Protein AF-E0VTX9-F1 (afdb_monomer_lite)

Organism: Pediculus humanus subsp. corporis (NCBI:txid121224)

Secondary structure (DSSP, 8-state):
---HHHHHHHHHHHHHHHHHHHHHHHHHHHHHHHT-SSHHHHHHHHHGGGPPPPPTT-----TTS-SS---S-TTHHHHHHHH-HHHHHHHHHHTTS--

pLDDT: mean 80.43, std 16.65, range [54.38, 97.94]

InterPro domains:
  IPR031733 Dynein attachment factor, N-terminal [PF15867] (2-73)
  IPR042422 Coiled-coil domain-containing protein 103 [PTHR28572] (1-91)

Foldseek 3Di:
DDDVVVVVVVVVVVVVVVVLVVLLVVQLVVCVVVVDPDPVVSVVSSVCSPDDPADPPDDPPDVVVPVPDPPVDPPVVVPCVPDPVVVVVVVVVVVVPPD

Sequence (99 aa):
MINFDILEEELEKAIVADEKYQRENDAKFRAVEQKVATYDEFRDIVKASHLKPLEKTEKIVDPNLSQKNVIWNSVAKKNYEKSSPYNEWKKNKKHFTET

Structure (mmCIF, N/CA/C/O backbone):
data_AF-E0VTX9-F1
#
_entry.id   AF-E0VTX9-F1
#
loop_
_atom_site.group_PDB
_atom_site.id
_atom_site.type_symbol
_atom_site.label_atom_id
_atom_site.label_alt_id
_atom_site.label_comp_id
_atom_site.label_asym_id
_atom_site.label_entity_id
_atom_site.label_seq_id
_atom_site.pdbx_PDB_ins_code
_atom_site.Cartn_x
_atom_site.Cartn_y
_atom_site.Cartn_z
_atom_site.occupancy
_atom_site.B_iso_or_equiv
_atom_site.auth_seq_id
_atom_site.auth_comp_id
_atom_site.auth_asym_id
_atom_site.auth_atom_id
_atom_site.pdbx_PDB_model_num
ATOM 1 N N . MET A 1 1 ? 30.073 -6.794 -27.957 1.00 71.69 1 MET A N 1
ATOM 2 C CA . MET A 1 1 ? 29.218 -5.604 -28.142 1.00 71.69 1 MET A CA 1
ATOM 3 C C . MET A 1 1 ? 28.180 -5.657 -27.038 1.00 71.69 1 MET A C 1
ATOM 5 O O . MET A 1 1 ? 27.562 -6.702 -26.892 1.00 71.69 1 MET A O 1
ATOM 9 N N . ILE A 1 2 ? 28.101 -4.634 -26.188 1.00 83.06 2 ILE A N 1
ATOM 10 C CA . ILE A 1 2 ? 27.095 -4.575 -25.116 1.00 83.06 2 ILE A CA 1
ATOM 11 C C . ILE A 1 2 ? 25.730 -4.369 -25.775 1.00 83.06 2 ILE A C 1
ATOM 13 O O . ILE A 1 2 ? 25.625 -3.564 -26.700 1.00 83.06 2 ILE A O 1
ATOM 17 N N . ASN A 1 3 ? 24.725 -5.130 -25.343 1.00 89.56 3 ASN A N 1
ATOM 18 C CA . ASN A 1 3 ? 23.357 -4.970 -25.815 1.00 89.56 3 ASN A CA 1
ATOM 19 C C . ASN A 1 3 ? 22.654 -3.934 -24.928 1.00 89.56 3 ASN A C 1
ATOM 21 O O . ASN A 1 3 ? 22.396 -4.206 -23.757 1.00 89.56 3 ASN A O 1
ATOM 25 N N . PHE A 1 4 ? 22.417 -2.742 -25.472 1.00 92.88 4 PHE A N 1
ATOM 26 C CA . PHE A 1 4 ? 21.826 -1.628 -24.732 1.00 92.88 4 PHE A CA 1
ATOM 27 C C . PHE A 1 4 ? 20.347 -1.855 -24.408 1.00 92.88 4 PHE A C 1
ATOM 29 O O . PHE A 1 4 ? 19.919 -1.457 -23.332 1.00 92.88 4 PHE A O 1
ATOM 36 N N . ASP A 1 5 ? 19.618 -2.573 -25.263 1.00 93.50 5 ASP A N 1
ATOM 37 C CA . ASP A 1 5 ? 18.186 -2.833 -25.076 1.00 93.50 5 ASP A CA 1
ATOM 38 C C . ASP A 1 5 ? 17.932 -3.685 -23.820 1.00 93.50 5 ASP A C 1
ATOM 40 O O . ASP A 1 5 ? 17.038 -3.407 -23.027 1.00 93.50 5 ASP A O 1
ATOM 44 N N . ILE A 1 6 ? 18.775 -4.703 -23.596 1.00 94.19 6 ILE A N 1
ATOM 45 C CA . ILE A 1 6 ? 18.699 -5.560 -22.399 1.00 94.19 6 ILE A CA 1
ATOM 46 C C . ILE A 1 6 ? 19.029 -4.751 -21.141 1.00 94.19 6 ILE A C 1
ATOM 48 O O . ILE A 1 6 ? 18.384 -4.911 -20.108 1.00 94.19 6 ILE A O 1
ATOM 52 N N . LEU A 1 7 ? 20.031 -3.874 -21.230 1.00 94.12 7 LEU A N 1
ATOM 53 C CA . LEU A 1 7 ? 20.467 -3.063 -20.099 1.00 94.12 7 LEU A CA 1
ATOM 54 C C . LEU A 1 7 ? 19.408 -2.026 -19.696 1.00 94.12 7 LEU A C 1
ATOM 56 O O . LEU A 1 7 ? 19.231 -1.761 -18.509 1.00 94.12 7 LEU A O 1
ATOM 60 N N . GLU A 1 8 ? 18.700 -1.453 -20.669 1.00 95.94 8 GLU A N 1
ATOM 61 C CA . GLU A 1 8 ? 17.588 -0.533 -20.427 1.00 95.94 8 GLU A CA 1
ATOM 62 C C . GLU A 1 8 ? 16.410 -1.251 -19.755 1.00 95.94 8 GLU A C 1
ATOM 64 O O . GLU A 1 8 ? 15.909 -0.784 -18.734 1.00 95.94 8 GLU A O 1
ATOM 69 N N . GLU A 1 9 ? 16.043 -2.444 -20.232 1.00 96.56 9 GLU A N 1
ATOM 70 C CA . GLU A 1 9 ? 14.991 -3.254 -19.607 1.00 96.56 9 GLU A CA 1
ATOM 71 C C . GLU A 1 9 ? 15.347 -3.657 -18.161 1.00 96.56 9 GLU A C 1
ATOM 73 O O . GLU A 1 9 ? 14.500 -3.637 -17.262 1.00 96.56 9 GLU A O 1
ATOM 78 N N . GLU A 1 10 ? 16.604 -4.029 -17.908 1.00 95.62 10 GLU A N 1
ATOM 79 C CA . GLU A 1 10 ? 17.096 -4.327 -16.559 1.00 95.62 10 GLU A CA 1
ATOM 80 C C . GLU A 1 10 ? 17.022 -3.103 -15.639 1.00 95.62 10 GLU A C 1
ATOM 82 O O . GLU A 1 10 ? 16.607 -3.226 -14.482 1.00 95.62 10 GLU A O 1
ATOM 87 N N . LEU A 1 11 ? 17.374 -1.923 -16.155 1.00 96.44 11 LEU A N 1
ATOM 88 C CA . LEU A 1 11 ? 17.299 -0.669 -15.416 1.00 96.44 11 LEU A CA 1
ATOM 89 C C . LEU A 1 11 ? 15.855 -0.325 -15.039 1.00 96.44 11 LEU A C 1
ATOM 91 O O . LEU A 1 11 ? 15.582 -0.024 -13.877 1.00 96.44 11 LEU A O 1
ATOM 95 N N . GLU A 1 12 ? 14.920 -0.407 -15.984 1.00 97.50 12 GLU A N 1
ATOM 96 C CA . GLU A 1 12 ? 13.505 -0.133 -15.719 1.00 97.50 12 GLU A CA 1
ATOM 97 C C . GLU A 1 12 ? 12.937 -1.073 -14.650 1.00 97.50 12 GLU A C 1
ATOM 99 O O . GLU A 1 12 ? 12.258 -0.635 -13.715 1.00 97.50 12 GLU A O 1
ATOM 104 N N . LYS A 1 13 ? 13.266 -2.368 -14.727 1.00 97.56 13 LYS A N 1
ATOM 105 C CA . LYS A 1 13 ? 12.860 -3.352 -13.713 1.00 97.56 13 LYS A CA 1
ATOM 106 C C . LYS A 1 13 ? 13.421 -3.020 -12.336 1.00 97.56 13 LYS A C 1
ATOM 108 O O . LYS A 1 13 ? 12.696 -3.153 -11.347 1.00 97.56 13 LYS A O 1
ATOM 113 N N . ALA A 1 14 ? 14.683 -2.601 -12.265 1.00 97.25 14 ALA A N 1
ATOM 114 C CA . ALA A 1 14 ? 15.320 -2.218 -11.011 1.00 97.25 14 ALA A CA 1
ATOM 115 C C . ALA A 1 14 ? 14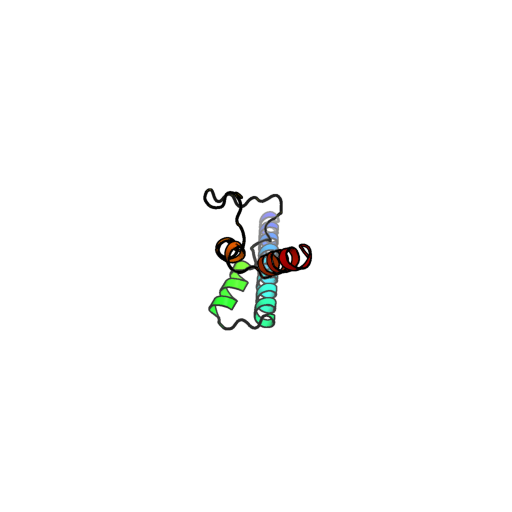.633 -0.994 -10.385 1.00 97.25 14 ALA A C 1
ATOM 117 O O . ALA A 1 14 ? 14.287 -1.027 -9.206 1.00 97.25 14 ALA A O 1
ATOM 118 N N . ILE A 1 15 ? 14.334 0.032 -11.187 1.00 97.94 15 ILE A N 1
ATOM 119 C CA . ILE A 1 15 ? 13.631 1.239 -10.729 1.00 97.94 15 ILE A CA 1
ATOM 120 C C . ILE A 1 15 ? 12.254 0.882 -10.159 1.00 97.94 15 ILE A C 1
ATOM 122 O O . ILE A 1 15 ? 11.924 1.264 -9.037 1.00 97.94 15 ILE A O 1
ATOM 126 N N . VAL A 1 16 ? 11.457 0.096 -10.888 1.00 96.75 16 VAL A N 1
ATOM 127 C CA . VAL A 1 16 ? 10.112 -0.300 -10.436 1.00 96.75 16 VAL A CA 1
ATOM 128 C C . VAL A 1 16 ? 10.169 -1.134 -9.150 1.00 96.75 16 VAL A C 1
ATOM 130 O O . VAL A 1 16 ? 9.306 -0.996 -8.273 1.00 96.75 16 VAL A O 1
ATOM 133 N N . ALA A 1 17 ? 11.172 -2.006 -9.014 1.00 96.94 17 ALA A N 1
ATOM 134 C CA . ALA A 1 17 ? 11.379 -2.795 -7.804 1.00 96.94 17 ALA A CA 1
ATOM 135 C C . ALA A 1 17 ? 11.722 -1.908 -6.597 1.00 96.94 17 ALA A C 1
ATOM 137 O O . ALA A 1 17 ? 11.135 -2.089 -5.525 1.00 96.94 17 ALA A O 1
ATOM 138 N N . ASP A 1 18 ? 12.596 -0.921 -6.787 1.00 97.62 18 ASP A N 1
ATOM 139 C CA . ASP A 1 18 ? 12.971 0.037 -5.749 1.00 97.62 18 ASP A CA 1
ATOM 140 C C . ASP A 1 18 ? 11.778 0.901 -5.329 1.00 97.62 18 ASP A C 1
ATOM 142 O O . ASP A 1 18 ? 11.489 1.029 -4.138 1.00 97.62 18 ASP A O 1
ATOM 146 N N . GLU A 1 19 ? 11.007 1.428 -6.281 1.00 96.62 19 GLU A N 1
ATOM 147 C CA . GLU A 1 19 ? 9.798 2.203 -5.986 1.00 96.62 19 GLU A CA 1
ATOM 148 C C . GLU A 1 19 ? 8.771 1.394 -5.188 1.00 96.62 19 GLU A C 1
ATOM 150 O O . GLU A 1 19 ? 8.142 1.898 -4.251 1.00 96.62 19 GLU A O 1
ATOM 155 N N . LYS A 1 20 ? 8.586 0.119 -5.545 1.00 96.25 20 LYS A N 1
ATOM 156 C CA . LYS A 1 20 ? 7.720 -0.793 -4.796 1.00 96.25 20 LYS A CA 1
ATOM 157 C C . LYS A 1 20 ? 8.238 -0.992 -3.372 1.00 96.25 20 LYS A C 1
ATOM 159 O O . LYS A 1 20 ? 7.453 -0.884 -2.430 1.00 96.25 20 LYS A O 1
ATOM 164 N N . TYR A 1 21 ? 9.533 -1.252 -3.214 1.00 97.12 21 TYR A N 1
ATOM 165 C CA . TYR A 1 21 ? 10.160 -1.452 -1.911 1.00 97.12 21 TYR A CA 1
ATOM 166 C C . TYR A 1 21 ? 9.995 -0.228 -1.003 1.00 97.12 21 TYR A C 1
ATOM 168 O O . TYR A 1 21 ? 9.6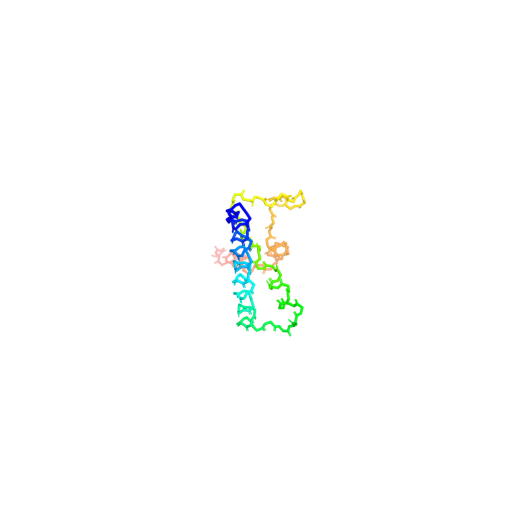19 -0.371 0.163 1.00 97.12 21 TYR A O 1
ATOM 176 N N . GLN A 1 22 ? 10.201 0.977 -1.541 1.00 97.25 22 GLN A N 1
ATOM 177 C CA . GLN A 1 22 ? 10.018 2.221 -0.793 1.00 97.25 22 GLN A CA 1
ATOM 178 C C . GLN A 1 22 ? 8.571 2.390 -0.316 1.00 97.25 22 GLN A C 1
ATOM 180 O O . GLN A 1 22 ? 8.344 2.664 0.862 1.00 97.25 22 GLN A O 1
ATOM 185 N N . ARG A 1 23 ? 7.581 2.149 -1.189 1.00 96.31 23 ARG A N 1
ATOM 186 C CA . ARG A 1 23 ? 6.155 2.236 -0.821 1.00 96.31 23 ARG A CA 1
ATOM 187 C C . ARG A 1 23 ? 5.754 1.219 0.245 1.00 96.31 23 ARG A C 1
ATOM 189 O O . ARG A 1 23 ? 5.021 1.556 1.174 1.00 96.31 23 ARG A O 1
ATOM 196 N N . GLU A 1 24 ? 6.226 -0.019 0.130 1.00 97.31 24 GLU A N 1
ATOM 197 C CA . GLU A 1 24 ? 5.943 -1.055 1.124 1.00 97.31 24 GLU A CA 1
ATOM 198 C C . GLU A 1 24 ? 6.584 -0.724 2.471 1.00 97.31 24 GLU A C 1
ATOM 200 O O . GLU A 1 24 ? 5.944 -0.891 3.506 1.00 97.31 24 GLU A O 1
ATOM 205 N N . ASN A 1 25 ? 7.823 -0.233 2.482 1.00 97.12 25 ASN A N 1
ATOM 206 C CA . ASN A 1 25 ? 8.490 0.157 3.719 1.00 97.12 25 ASN A CA 1
ATOM 207 C C . ASN A 1 25 ? 7.831 1.355 4.390 1.00 97.12 25 ASN A C 1
ATOM 209 O O . ASN A 1 25 ? 7.626 1.308 5.600 1.00 97.12 25 ASN A O 1
ATOM 213 N N . ASP A 1 26 ? 7.440 2.375 3.629 1.00 97.31 26 ASP A N 1
ATOM 214 C CA . ASP A 1 26 ? 6.642 3.481 4.159 1.00 97.31 26 ASP A CA 1
ATOM 215 C C . ASP A 1 26 ? 5.363 2.963 4.838 1.00 97.31 26 ASP A C 1
ATOM 217 O O . ASP A 1 26 ? 5.071 3.303 5.983 1.00 97.31 26 ASP A O 1
ATOM 221 N N . ALA A 1 27 ? 4.645 2.041 4.189 1.00 96.94 27 ALA A N 1
ATOM 222 C CA . ALA A 1 27 ? 3.464 1.421 4.782 1.00 96.94 27 ALA A CA 1
ATOM 223 C C . ALA A 1 27 ? 3.783 0.603 6.047 1.00 96.94 27 ALA A C 1
ATOM 225 O O . ALA A 1 27 ? 3.010 0.657 7.004 1.00 96.94 27 ALA A O 1
ATOM 226 N N . LYS A 1 28 ? 4.922 -0.106 6.096 1.00 97.25 28 LYS A N 1
ATOM 227 C CA . LYS A 1 28 ? 5.382 -0.802 7.313 1.00 97.25 28 LYS A CA 1
ATOM 228 C C . LYS A 1 28 ? 5.621 0.191 8.448 1.00 97.25 28 LYS A C 1
ATOM 230 O O . LYS A 1 28 ? 5.138 -0.044 9.553 1.00 97.25 28 LYS A O 1
ATOM 235 N N . PHE A 1 29 ? 6.329 1.292 8.187 1.00 97.69 29 PHE A N 1
ATOM 236 C CA . PHE A 1 29 ? 6.585 2.327 9.191 1.00 97.69 29 PHE A CA 1
ATOM 237 C C . PHE A 1 29 ? 5.281 2.945 9.696 1.00 97.69 29 PHE A C 1
ATOM 239 O O . PHE A 1 29 ? 5.072 2.995 10.906 1.00 97.69 29 PHE A O 1
ATOM 246 N N . ARG A 1 30 ? 4.362 3.304 8.791 1.00 95.50 30 ARG A N 1
ATOM 247 C CA . ARG A 1 30 ? 3.036 3.826 9.156 1.00 95.50 30 ARG A CA 1
ATOM 248 C C . ARG A 1 30 ? 2.231 2.845 10.004 1.00 95.50 30 ARG A C 1
ATOM 250 O O . ARG A 1 30 ? 1.639 3.255 10.996 1.00 95.50 30 ARG A O 1
ATOM 257 N N . ALA A 1 31 ? 2.209 1.561 9.650 1.00 96.69 31 ALA A N 1
ATOM 258 C CA . ALA A 1 31 ? 1.496 0.548 10.426 1.00 96.69 31 ALA A CA 1
ATOM 259 C C . ALA A 1 31 ? 2.085 0.401 11.842 1.00 96.69 31 ALA A C 1
ATOM 261 O O . ALA A 1 31 ? 1.344 0.358 12.824 1.00 96.69 31 ALA A O 1
ATOM 262 N N . VAL A 1 32 ? 3.417 0.387 11.964 1.00 95.81 32 VAL A N 1
ATOM 263 C CA . VAL A 1 32 ? 4.098 0.341 13.270 1.00 95.81 32 VAL A CA 1
ATOM 264 C C . VAL A 1 32 ? 3.783 1.587 14.100 1.00 95.81 32 VAL A C 1
ATOM 266 O O . VAL A 1 32 ? 3.465 1.465 15.282 1.00 95.81 32 VAL A O 1
ATOM 269 N N . GLU A 1 33 ? 3.815 2.773 13.493 1.00 96.56 33 GLU A N 1
ATOM 270 C CA . GLU A 1 33 ? 3.491 4.039 14.160 1.00 96.56 33 GLU A CA 1
ATOM 271 C C . GLU A 1 33 ? 2.030 4.088 14.637 1.00 96.56 33 GLU A C 1
ATOM 273 O O . GLU A 1 33 ? 1.752 4.545 15.747 1.00 96.56 33 GLU A O 1
ATOM 278 N N . GLN A 1 34 ? 1.104 3.536 13.846 1.00 94.12 34 GLN A N 1
ATOM 279 C CA . GLN A 1 34 ? -0.309 3.384 14.206 1.00 94.12 34 GLN A CA 1
ATOM 280 C C . GLN A 1 34 ? -0.560 2.326 15.292 1.00 94.12 34 GLN A C 1
ATOM 282 O O . GLN A 1 34 ? -1.664 2.277 15.831 1.00 94.12 34 GLN A O 1
ATOM 287 N N . LYS A 1 35 ? 0.446 1.512 15.647 1.00 95.31 35 LYS A N 1
ATOM 288 C CA . LYS A 1 35 ? 0.362 0.451 16.666 1.00 95.31 35 LYS A CA 1
ATOM 289 C C . LYS A 1 35 ? -0.791 -0.530 16.407 1.00 95.31 35 LYS A C 1
ATOM 291 O O . LYS A 1 35 ? -1.575 -0.811 17.315 1.00 95.31 35 LYS A O 1
ATOM 296 N N . VAL A 1 36 ? -0.899 -1.041 15.175 1.00 95.31 36 VAL A N 1
ATOM 297 C CA . VAL A 1 36 ? -1.886 -2.087 14.838 1.00 95.31 36 VAL A CA 1
ATOM 298 C C . VAL A 1 36 ? -1.781 -3.285 15.781 1.00 95.31 36 VAL A C 1
ATOM 300 O O . VAL A 1 36 ? -0.689 -3.677 16.195 1.00 95.31 36 VAL A O 1
ATOM 303 N N . ALA A 1 37 ? -2.935 -3.849 16.136 1.00 93.06 37 ALA A N 1
ATOM 304 C CA . ALA A 1 37 ? -3.041 -4.856 17.185 1.00 93.06 37 ALA A CA 1
ATOM 305 C C . ALA A 1 37 ? -2.680 -6.258 16.681 1.00 93.06 37 ALA A C 1
ATOM 307 O O . ALA A 1 37 ? -2.242 -7.103 17.462 1.00 93.06 37 ALA A O 1
ATOM 308 N N . THR A 1 38 ? -2.865 -6.512 15.382 1.00 97.38 38 THR A N 1
ATOM 309 C CA . THR A 1 38 ? -2.657 -7.834 14.783 1.00 97.38 38 THR A CA 1
ATOM 310 C C . THR A 1 38 ? -1.726 -7.792 13.577 1.00 97.38 38 THR A C 1
ATOM 312 O O . THR A 1 38 ? -1.601 -6.789 12.871 1.00 97.38 38 THR A O 1
ATOM 315 N N . TYR A 1 39 ? -1.070 -8.924 13.316 1.00 96.12 39 TYR A N 1
ATOM 316 C CA . TYR A 1 39 ? -0.232 -9.073 12.128 1.00 96.12 39 TYR A CA 1
ATOM 317 C C . TYR A 1 39 ? -1.048 -9.023 10.830 1.00 96.12 39 TYR A C 1
ATOM 319 O O . TYR A 1 39 ? -0.547 -8.532 9.821 1.00 96.12 39 TYR A O 1
ATOM 327 N N . ASP A 1 40 ? -2.294 -9.497 10.845 1.00 97.44 40 ASP A N 1
ATOM 328 C CA . ASP A 1 40 ? -3.153 -9.462 9.661 1.00 97.44 40 ASP A CA 1
ATOM 329 C C . ASP A 1 40 ? -3.471 -8.018 9.249 1.00 97.44 40 ASP A C 1
ATOM 331 O O . ASP A 1 40 ? -3.294 -7.672 8.083 1.00 97.44 40 ASP A O 1
ATOM 335 N N . GLU A 1 41 ? -3.786 -7.136 10.203 1.00 95.69 41 GLU A N 1
ATOM 336 C CA . GLU A 1 41 ? -3.949 -5.698 9.937 1.00 95.69 41 GLU A CA 1
ATOM 337 C C . GLU A 1 41 ? -2.667 -5.071 9.374 1.00 95.69 41 GLU A C 1
ATOM 339 O O . GLU A 1 41 ? -2.704 -4.341 8.383 1.00 95.69 41 GLU A O 1
ATOM 344 N N . PHE A 1 42 ? -1.511 -5.386 9.968 1.00 97.12 42 PHE A N 1
ATOM 345 C CA . PHE A 1 42 ? -0.216 -4.928 9.462 1.00 97.12 42 PHE A CA 1
ATOM 346 C C . PHE A 1 42 ? 0.014 -5.378 8.012 1.00 97.12 42 PHE A C 1
ATOM 348 O O . PHE A 1 42 ? 0.387 -4.581 7.148 1.00 97.12 42 PHE A O 1
ATOM 355 N N . ARG A 1 43 ? -0.227 -6.661 7.729 1.00 97.00 43 ARG A N 1
ATOM 356 C CA . ARG A 1 43 ? -0.069 -7.262 6.403 1.00 97.00 43 ARG A CA 1
ATOM 357 C C . ARG A 1 43 ? -0.983 -6.594 5.384 1.00 97.00 43 ARG A C 1
ATOM 359 O O . ARG A 1 43 ? -0.543 -6.337 4.263 1.00 97.00 43 ARG A O 1
ATOM 366 N N . ASP A 1 44 ? -2.223 -6.323 5.760 1.00 97.00 44 ASP A N 1
ATOM 3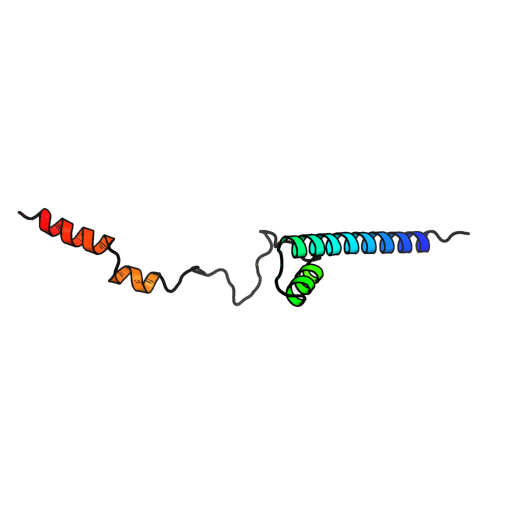67 C CA . ASP A 1 44 ? -3.207 -5.711 4.878 1.00 97.00 44 ASP A CA 1
ATOM 368 C C . ASP A 1 44 ? -2.847 -4.257 4.559 1.00 97.00 44 ASP A C 1
ATOM 370 O O . ASP A 1 44 ? -2.900 -3.871 3.391 1.00 97.00 44 ASP A O 1
ATOM 374 N N . ILE A 1 45 ? -2.346 -3.486 5.533 1.00 95.88 45 ILE A N 1
ATOM 375 C CA . ILE A 1 45 ? -1.825 -2.127 5.297 1.00 95.88 45 ILE A CA 1
ATOM 376 C C . ILE A 1 45 ? -0.654 -2.143 4.303 1.00 95.88 45 ILE A C 1
ATOM 378 O O . ILE A 1 45 ? -0.629 -1.351 3.359 1.00 95.88 45 ILE A O 1
ATOM 382 N N . VAL A 1 46 ? 0.312 -3.050 4.482 1.00 96.81 46 VAL A N 1
ATOM 383 C CA . VAL A 1 46 ? 1.492 -3.137 3.603 1.00 96.81 46 VAL A CA 1
ATOM 384 C C . VAL A 1 46 ? 1.098 -3.562 2.189 1.00 96.81 46 VAL A C 1
ATOM 386 O O . VAL A 1 46 ? 1.562 -2.966 1.214 1.00 96.81 46 VAL A O 1
ATOM 389 N N . LYS A 1 47 ? 0.198 -4.543 2.054 1.00 96.12 47 LYS A N 1
ATOM 390 C CA . LYS A 1 47 ? -0.338 -4.956 0.748 1.00 96.12 47 LYS A CA 1
ATOM 391 C C . LYS A 1 47 ? -1.090 -3.825 0.057 1.00 96.12 47 LYS A C 1
ATOM 393 O O . LYS A 1 47 ? -0.937 -3.652 -1.144 1.00 96.12 47 LYS A O 1
ATOM 398 N N . ALA A 1 48 ? -1.852 -3.039 0.809 1.00 95.50 48 ALA A N 1
ATOM 399 C CA . ALA A 1 48 ? -2.607 -1.900 0.303 1.00 95.50 48 ALA A CA 1
ATOM 400 C C . ALA A 1 48 ? -1.736 -0.672 -0.041 1.00 95.50 48 ALA A C 1
ATOM 402 O O . ALA A 1 48 ? -2.266 0.326 -0.523 1.00 95.50 48 ALA A O 1
ATOM 403 N N . SER A 1 49 ? -0.410 -0.721 0.152 1.00 94.69 49 SER A N 1
ATOM 404 C CA . SER A 1 49 ? 0.513 0.407 -0.090 1.00 94.69 49 SER A CA 1
ATOM 405 C C . SER A 1 49 ? 0.524 0.944 -1.525 1.00 94.69 49 SER A C 1
ATOM 407 O O . SER A 1 49 ? 0.975 2.060 -1.772 1.00 94.69 49 SER A O 1
ATOM 409 N N . HIS A 1 50 ? 0.054 0.156 -2.491 1.00 93.38 50 HIS A N 1
ATOM 410 C CA . HIS A 1 50 ? -0.051 0.565 -3.890 1.00 93.38 50 HIS A CA 1
ATOM 411 C C . HIS A 1 50 ? -1.363 1.288 -4.227 1.00 93.38 50 HIS A C 1
ATOM 413 O O . HIS A 1 50 ? -1.523 1.746 -5.359 1.00 93.38 50 HIS A O 1
ATOM 419 N N . LEU A 1 51 ? -2.324 1.348 -3.301 1.00 92.00 51 LEU A N 1
ATOM 420 C CA . LEU A 1 51 ? -3.600 2.020 -3.524 1.00 92.00 51 LEU A CA 1
ATOM 421 C C . LEU A 1 51 ? -3.415 3.538 -3.435 1.00 92.00 51 LEU A C 1
ATOM 423 O O . LEU A 1 51 ? -2.775 4.048 -2.516 1.00 92.00 51 LEU A O 1
ATOM 427 N N . LYS A 1 52 ? -3.996 4.260 -4.395 1.00 87.12 52 LYS A N 1
ATOM 428 C CA . LYS A 1 52 ? -4.038 5.724 -4.389 1.00 87.12 52 LYS A CA 1
ATOM 429 C C . LYS A 1 52 ? -5.320 6.201 -3.698 1.00 87.12 52 LYS A C 1
ATOM 431 O O . LYS A 1 52 ? -6.336 5.505 -3.781 1.00 87.12 52 LYS A O 1
ATOM 436 N N . PRO A 1 53 ? -5.296 7.359 -3.018 1.00 85.69 53 PRO A N 1
ATOM 437 C CA . PRO A 1 53 ? -6.518 8.011 -2.567 1.00 85.69 53 PRO A CA 1
ATOM 438 C C . PRO A 1 53 ? -7.480 8.214 -3.741 1.00 85.69 53 PRO A C 1
ATOM 440 O O . PRO A 1 53 ? -7.039 8.504 -4.849 1.00 85.69 53 PRO A O 1
ATOM 443 N N . LEU A 1 54 ? -8.779 8.065 -3.486 1.00 83.69 54 LEU A N 1
ATOM 444 C CA . LEU A 1 54 ? -9.805 8.274 -4.503 1.00 83.69 54 LEU A CA 1
ATOM 445 C C . LEU A 1 54 ? -9.845 9.753 -4.907 1.00 83.69 54 LEU A C 1
ATOM 447 O O . LEU A 1 54 ? -9.981 10.632 -4.048 1.00 83.69 54 LEU A O 1
ATOM 451 N N . GLU A 1 55 ? -9.765 10.030 -6.204 1.00 83.75 55 GLU A N 1
ATOM 452 C CA . GLU A 1 55 ? -9.852 11.397 -6.715 1.00 83.75 55 GLU A CA 1
ATOM 453 C C . GLU A 1 55 ? -11.301 11.907 -6.708 1.00 83.75 55 GLU A C 1
ATOM 455 O O . GLU A 1 55 ? -12.261 11.154 -6.847 1.00 83.75 55 GLU A O 1
ATOM 460 N N . LYS A 1 56 ? -11.505 13.227 -6.595 1.00 79.44 56 LYS A N 1
ATOM 461 C CA . LYS A 1 56 ? -12.867 13.819 -6.553 1.00 79.44 56 LYS A CA 1
ATOM 462 C C . LYS A 1 56 ? -13.683 13.559 -7.823 1.00 79.44 56 LYS A C 1
ATOM 464 O O . LYS A 1 56 ? -14.912 13.624 -7.804 1.00 79.44 56 LYS A O 1
ATOM 469 N N . THR A 1 57 ? -12.994 13.341 -8.936 1.00 78.25 57 THR A N 1
ATOM 470 C CA . THR A 1 57 ? -13.571 13.025 -10.246 1.00 78.25 57 THR A CA 1
ATOM 471 C C . THR A 1 57 ? -13.918 11.546 -10.384 1.00 78.25 57 THR A C 1
ATOM 473 O O . THR A 1 57 ? -14.756 11.191 -11.215 1.00 78.25 57 THR A O 1
ATOM 476 N N . GLU A 1 58 ? -13.325 10.690 -9.554 1.00 74.44 58 GLU A N 1
ATOM 477 C CA . GLU A 1 58 ? -13.591 9.262 -9.514 1.00 74.44 58 GLU A CA 1
ATOM 478 C C . GLU A 1 58 ? -14.878 9.034 -8.719 1.00 74.44 58 GLU A C 1
ATOM 480 O O . GLU A 1 58 ? -14.926 9.028 -7.489 1.00 74.44 58 GLU A O 1
ATOM 485 N N . LYS A 1 59 ? -15.987 8.889 -9.446 1.00 70.69 59 LYS A N 1
ATOM 486 C CA . LYS A 1 59 ? -17.250 8.479 -8.836 1.00 70.69 59 LYS A CA 1
ATOM 487 C C . LYS A 1 59 ? -17.138 7.010 -8.454 1.00 70.69 59 LYS A C 1
ATOM 489 O O . LYS A 1 59 ? -16.723 6.191 -9.268 1.00 70.69 59 LYS A O 1
ATOM 494 N N . ILE A 1 60 ? -17.589 6.671 -7.252 1.00 69.44 60 ILE A N 1
ATOM 495 C CA . ILE A 1 60 ? -17.850 5.283 -6.871 1.00 69.44 60 ILE A CA 1
ATOM 496 C C . ILE A 1 60 ? -18.996 4.804 -7.773 1.00 69.44 60 ILE A C 1
ATOM 498 O O . ILE A 1 60 ? -20.162 5.113 -7.528 1.00 69.44 60 ILE A O 1
ATOM 502 N N . VAL A 1 61 ? -18.662 4.129 -8.876 1.00 61.88 61 VAL A N 1
ATOM 503 C CA . VAL A 1 61 ? -19.629 3.518 -9.801 1.00 61.88 61 VAL A CA 1
ATOM 504 C C . VAL A 1 61 ? -20.093 2.198 -9.194 1.00 61.88 61 VAL A C 1
ATOM 506 O O . VAL A 1 61 ? -19.892 1.128 -9.752 1.00 61.88 61 VAL A O 1
ATOM 509 N N . ASP A 1 62 ? -20.675 2.262 -8.003 1.00 61.06 62 ASP A N 1
ATOM 510 C CA . ASP A 1 62 ? -21.433 1.143 -7.467 1.00 61.06 62 ASP A CA 1
ATOM 511 C C . ASP A 1 62 ? -22.918 1.439 -7.745 1.00 61.06 62 ASP A C 1
ATOM 513 O O . ASP A 1 62 ? -23.454 2.424 -7.219 1.00 61.06 62 ASP A O 1
ATOM 517 N N . PRO A 1 63 ? -23.599 0.648 -8.599 1.00 56.56 63 PRO A N 1
ATOM 518 C CA . PRO A 1 63 ? -25.008 0.853 -8.934 1.00 56.56 63 PRO A CA 1
ATOM 519 C C . PRO A 1 63 ? -25.928 0.875 -7.706 1.00 56.56 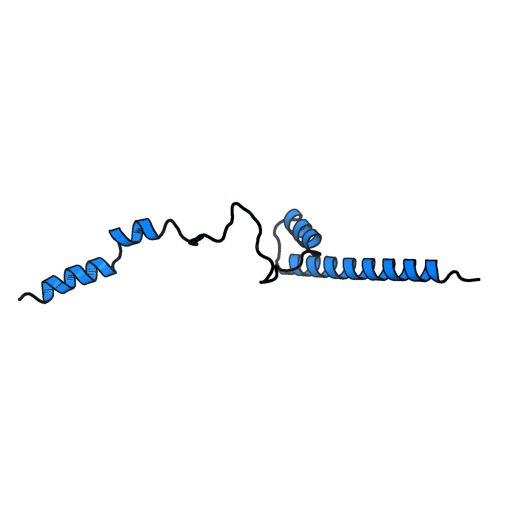63 PRO A C 1
ATOM 521 O O . PRO A 1 63 ? -26.998 1.483 -7.752 1.00 56.56 63 PRO A O 1
ATOM 524 N N . ASN A 1 64 ? -25.507 0.248 -6.602 1.00 58.53 64 ASN A N 1
ATOM 525 C CA . ASN A 1 64 ? -26.261 0.181 -5.349 1.00 58.53 64 ASN A CA 1
ATOM 526 C C . ASN A 1 64 ? -25.945 1.336 -4.387 1.00 58.53 64 ASN A C 1
ATOM 528 O O . ASN A 1 64 ? -26.692 1.576 -3.440 1.00 58.53 64 ASN A O 1
ATOM 532 N N . LEU A 1 65 ? -24.864 2.076 -4.647 1.00 56.84 65 LEU A N 1
ATOM 533 C CA . LEU A 1 65 ? -24.382 3.208 -3.854 1.00 56.84 65 LEU A CA 1
ATOM 534 C C . LEU A 1 65 ? -24.577 4.540 -4.594 1.00 56.84 65 LEU A C 1
ATOM 536 O O . LEU A 1 65 ? -23.869 5.518 -4.343 1.00 56.84 65 LEU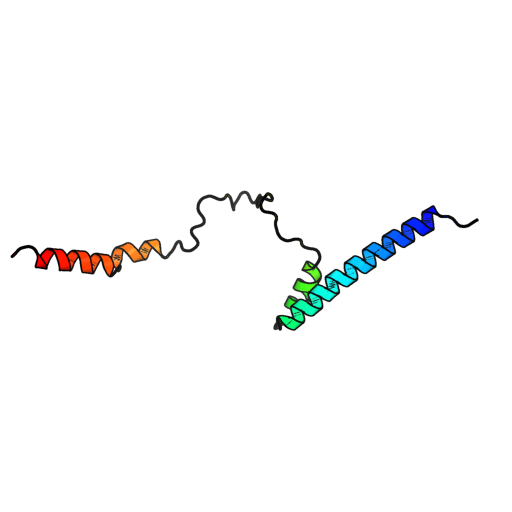 A O 1
ATOM 540 N N . SER A 1 66 ? -25.547 4.592 -5.521 1.00 54.91 66 SER A N 1
ATOM 541 C CA . SER A 1 66 ? -25.964 5.849 -6.144 1.00 54.91 66 SER A CA 1
ATOM 542 C C . SER A 1 66 ? -26.204 6.881 -5.040 1.00 54.91 66 SER A C 1
ATOM 544 O O . SER A 1 66 ? -26.854 6.587 -4.038 1.00 54.91 66 SER A O 1
ATOM 546 N N . GLN A 1 67 ? -25.659 8.082 -5.223 1.00 55.88 67 GLN A N 1
ATOM 547 C CA . GLN A 1 67 ? -25.610 9.210 -4.285 1.00 55.88 67 GLN A CA 1
ATOM 548 C C . GLN A 1 67 ? -26.991 9.771 -3.869 1.00 55.88 67 GLN A C 1
ATOM 550 O O . GLN A 1 67 ? -27.129 10.949 -3.546 1.00 55.88 67 GLN A O 1
ATOM 555 N N . LYS A 1 68 ? -28.053 8.963 -3.880 1.00 54.69 68 LYS A N 1
ATOM 556 C CA . LYS A 1 68 ? -29.353 9.301 -3.317 1.00 54.69 68 LYS A CA 1
ATOM 557 C C . LYS A 1 68 ? -29.276 9.235 -1.795 1.00 54.69 68 LYS A C 1
ATOM 559 O O . LYS A 1 68 ? -29.564 8.215 -1.185 1.00 54.69 68 LYS A O 1
ATOM 564 N N . ASN A 1 69 ? -28.951 10.379 -1.196 1.00 57.22 69 ASN A N 1
ATOM 565 C CA . ASN A 1 69 ? -29.286 10.714 0.188 1.00 57.22 69 ASN A CA 1
ATOM 566 C C . ASN A 1 69 ? -28.864 9.662 1.226 1.00 57.22 69 ASN A C 1
ATOM 568 O O . ASN A 1 69 ? -29.696 9.178 1.996 1.00 57.22 69 ASN A O 1
ATOM 572 N N . VAL A 1 70 ? -27.570 9.344 1.304 1.00 59.84 70 VAL A N 1
ATOM 573 C CA . VAL A 1 70 ? -27.047 8.625 2.472 1.00 59.84 70 VAL A CA 1
ATOM 574 C C . VAL A 1 70 ? -27.046 9.597 3.650 1.00 59.84 70 VAL A C 1
ATOM 576 O O . VAL A 1 70 ? -26.116 10.372 3.864 1.00 59.84 70 VAL A O 1
ATOM 579 N N . ILE A 1 71 ? -28.148 9.610 4.395 1.00 64.12 71 ILE A N 1
ATOM 580 C CA . ILE A 1 71 ? -28.228 10.315 5.669 1.00 64.12 71 ILE A CA 1
ATOM 581 C C . ILE A 1 71 ? -27.402 9.487 6.650 1.00 64.12 71 ILE A C 1
ATOM 583 O O . ILE A 1 71 ? -27.820 8.400 7.042 1.00 64.12 71 ILE A O 1
ATOM 587 N N . TRP A 1 72 ? -26.251 10.028 7.061 1.00 65.81 72 TRP A N 1
ATOM 588 C CA . TRP A 1 72 ? -25.303 9.424 8.012 1.00 65.81 72 TRP A CA 1
ATOM 589 C C . TRP A 1 72 ? -25.928 9.013 9.360 1.00 65.81 72 TRP A C 1
ATOM 591 O O . TRP A 1 72 ? -25.302 8.317 10.152 1.00 65.81 72 TRP A O 1
ATOM 601 N N . ASN A 1 73 ? -27.180 9.403 9.618 1.00 68.25 73 ASN A N 1
ATOM 602 C CA . ASN A 1 73 ? -27.975 8.939 10.745 1.00 68.25 73 ASN A CA 1
ATOM 603 C C . ASN A 1 73 ? -29.477 8.882 10.391 1.00 68.25 73 ASN A C 1
ATOM 605 O O . ASN A 1 73 ? -30.212 9.860 10.544 1.00 68.25 73 ASN A O 1
ATOM 609 N N . SER A 1 74 ? -29.950 7.734 9.898 1.00 67.62 74 SER A N 1
ATOM 610 C CA . SER A 1 74 ? -31.368 7.514 9.560 1.00 67.62 74 SER A CA 1
ATOM 611 C C . SER A 1 74 ? -32.265 7.325 10.793 1.00 67.62 74 SER A C 1
ATOM 613 O O . SER A 1 74 ? -33.465 7.600 10.740 1.00 67.62 74 SER A O 1
ATOM 615 N N . VAL A 1 75 ? -31.685 6.891 11.915 1.00 63.88 75 VAL A N 1
ATOM 616 C CA . VAL A 1 75 ? -32.398 6.588 13.166 1.00 63.88 75 VAL A CA 1
ATOM 617 C C . VAL A 1 75 ? -32.759 7.866 13.927 1.00 63.88 75 VAL A C 1
ATOM 619 O O . VAL A 1 75 ? -33.837 7.947 14.515 1.00 63.88 75 VAL A O 1
ATOM 622 N N . ALA A 1 76 ? -31.918 8.902 13.850 1.00 62.78 76 ALA A N 1
ATOM 623 C CA . ALA A 1 76 ? -32.143 10.184 14.516 1.00 62.78 76 ALA A CA 1
ATOM 624 C C . ALA A 1 76 ? -33.509 10.813 14.190 1.00 62.78 76 ALA A C 1
ATOM 626 O O . ALA A 1 76 ? -34.207 11.265 15.098 1.00 62.78 76 ALA A O 1
ATOM 627 N N . LYS A 1 77 ? -33.949 10.799 12.922 1.00 61.81 77 LYS A N 1
ATOM 628 C CA . LYS A 1 77 ? -35.208 11.462 12.530 1.00 61.81 77 LYS A CA 1
ATOM 629 C C . LYS A 1 77 ? -36.449 10.902 13.233 1.00 61.81 77 LYS A C 1
ATOM 631 O O . LYS A 1 77 ? -37.375 11.664 13.481 1.00 61.81 77 LYS A O 1
ATOM 636 N N . LYS A 1 78 ? -36.472 9.615 13.603 1.00 59.03 78 LYS A N 1
ATOM 637 C CA . LYS A 1 78 ? -37.652 8.996 14.237 1.00 59.03 78 LYS A CA 1
ATOM 638 C C . LYS A 1 78 ? -37.886 9.458 15.682 1.00 59.03 78 LYS A C 1
ATOM 640 O O . LYS A 1 78 ? -39.014 9.363 16.160 1.00 59.03 78 LYS A O 1
ATOM 645 N N . ASN A 1 79 ? -36.856 9.978 16.355 1.00 56.16 79 ASN A N 1
ATOM 646 C CA . ASN A 1 79 ? -36.915 10.309 17.784 1.00 56.16 79 ASN A CA 1
ATOM 647 C C . ASN A 1 79 ? -37.015 11.819 18.068 1.00 56.16 79 ASN A C 1
ATOM 649 O O . ASN A 1 79 ? -37.560 12.203 19.100 1.00 56.16 79 ASN A O 1
ATOM 653 N N . TYR A 1 80 ? -36.576 12.693 17.150 1.00 57.50 80 TYR A N 1
ATOM 654 C CA . TYR A 1 80 ? -36.643 14.149 17.365 1.00 57.50 80 TYR A CA 1
ATOM 655 C C . TYR A 1 80 ? -38.068 14.715 17.392 1.00 57.50 80 TYR A C 1
ATOM 657 O O . TYR A 1 80 ? -38.307 15.723 18.053 1.00 57.50 80 TYR A O 1
ATOM 665 N N . GLU A 1 81 ? -39.035 14.085 16.727 1.00 57.94 81 GLU A N 1
ATOM 666 C CA . GLU A 1 81 ? -40.414 14.591 16.735 1.00 57.94 81 GLU A CA 1
ATOM 667 C C . GLU A 1 81 ? -41.117 14.374 18.082 1.00 57.94 81 GLU A C 1
ATOM 669 O O . GLU A 1 81 ? -41.975 15.172 18.456 1.00 57.94 81 GLU A O 1
ATOM 674 N N . LYS A 1 82 ? -40.730 13.340 18.843 1.00 55.62 82 LYS A N 1
ATOM 675 C CA . LYS A 1 82 ? -41.442 12.927 20.064 1.00 55.62 82 LYS A CA 1
ATOM 676 C C . LYS A 1 82 ? -40.811 13.421 21.367 1.00 55.62 82 LYS A C 1
ATOM 678 O O . LYS A 1 82 ? -41.533 13.548 22.347 1.00 55.62 82 LYS A O 1
ATOM 683 N N . SER A 1 83 ? -39.508 13.715 21.392 1.00 56.25 83 SER A N 1
ATOM 684 C CA . SER A 1 83 ? -38.796 14.078 22.631 1.00 56.25 83 SER A CA 1
ATOM 685 C C . SER A 1 83 ? -37.924 15.333 22.530 1.00 56.25 83 SER A C 1
ATOM 687 O O . SER A 1 83 ? -37.077 15.536 23.395 1.00 56.25 83 SER A O 1
ATOM 689 N N . SER A 1 84 ? -38.056 16.159 21.480 1.00 61.09 84 SER A N 1
ATOM 690 C CA . SER A 1 84 ? -37.217 17.361 21.361 1.00 61.09 84 SER A CA 1
ATOM 691 C C . SER A 1 84 ? -37.568 18.384 22.457 1.00 61.09 84 SER A C 1
ATOM 693 O O . SER A 1 84 ? -38.676 18.933 22.424 1.00 61.09 84 SER A O 1
ATOM 695 N N . PRO A 1 85 ? -36.630 18.723 23.369 1.00 65.12 85 PRO A N 1
ATOM 696 C CA . PRO A 1 85 ? -36.849 19.700 24.449 1.00 65.12 85 PRO A CA 1
ATOM 697 C C . PRO A 1 85 ? -37.265 21.087 23.933 1.00 65.12 85 PRO A C 1
ATOM 699 O O . PRO A 1 85 ? -37.896 21.883 24.626 1.00 65.12 85 PRO A O 1
ATOM 702 N N . TYR A 1 86 ? -36.946 21.372 22.670 1.00 64.06 86 TYR A N 1
ATOM 703 C CA . TYR A 1 86 ? -37.324 22.598 21.977 1.00 64.06 86 TYR A CA 1
ATOM 704 C C . TYR A 1 86 ? -38.840 22.720 21.743 1.00 64.06 86 TYR A C 1
ATOM 706 O O . TYR A 1 86 ? -39.396 23.819 21.803 1.00 64.06 86 TYR A O 1
ATOM 714 N N . ASN A 1 87 ? -39.529 21.600 21.506 1.00 69.31 87 ASN A N 1
ATOM 715 C CA . ASN A 1 87 ? -40.979 21.586 21.307 1.00 69.31 87 ASN A CA 1
ATOM 716 C C . ASN A 1 87 ? -41.726 21.803 22.633 1.00 69.31 87 ASN A C 1
ATOM 718 O O . ASN A 1 87 ? -42.744 22.496 22.664 1.00 69.31 87 ASN A O 1
ATOM 722 N N . GLU A 1 88 ? -41.183 21.281 23.733 1.00 66.69 88 GLU A N 1
ATOM 723 C CA . GLU A 1 88 ? -41.707 21.467 25.088 1.00 66.69 88 GLU A CA 1
ATOM 724 C C . GLU A 1 88 ? -41.553 22.919 25.565 1.00 66.69 88 GLU A C 1
ATOM 726 O O . GLU A 1 88 ? -42.520 23.528 26.026 1.00 66.69 88 GLU A O 1
ATOM 731 N N . TRP A 1 89 ? -40.388 23.533 25.324 1.00 67.00 89 TRP A N 1
ATOM 732 C CA . TRP A 1 89 ? -40.165 24.959 25.588 1.00 67.00 89 TRP A CA 1
ATOM 733 C C . TRP A 1 89 ? -41.164 25.853 24.844 1.00 67.00 89 TRP A C 1
ATOM 735 O O . TRP A 1 89 ? -41.738 26.768 25.435 1.00 67.00 89 TRP A O 1
ATOM 745 N N . LYS A 1 90 ? -41.437 25.573 23.560 1.00 68.38 90 LYS A N 1
ATOM 746 C CA . LYS A 1 90 ? -42.429 26.330 22.776 1.00 68.38 90 LYS A CA 1
ATOM 747 C C . LYS A 1 90 ? -43.852 26.185 23.311 1.00 68.38 90 LYS A C 1
ATOM 749 O O . LYS A 1 90 ? -44.609 27.152 23.252 1.00 68.38 90 LYS A O 1
ATOM 754 N N . LYS A 1 91 ? -44.223 25.004 23.808 1.00 70.38 91 LYS A N 1
ATOM 755 C CA . LYS A 1 91 ? -45.548 24.744 24.384 1.00 70.38 91 LYS A CA 1
ATOM 756 C C . LYS A 1 91 ? -45.733 25.498 25.703 1.00 70.38 91 LYS A C 1
ATOM 758 O O . LYS A 1 91 ? -46.714 26.217 25.858 1.00 70.38 91 LYS A O 1
ATOM 763 N N . ASN A 1 92 ? -44.745 25.422 26.593 1.00 70.31 92 ASN A N 1
ATOM 764 C CA . ASN A 1 92 ? -44.779 26.096 27.894 1.00 70.31 92 ASN A CA 1
ATOM 765 C C . ASN A 1 92 ? -44.739 27.624 27.760 1.00 70.31 92 ASN A C 1
ATOM 767 O O . ASN A 1 92 ? -45.339 28.336 28.559 1.00 70.31 92 ASN A O 1
ATOM 771 N N . LYS A 1 93 ? -44.089 28.138 26.712 1.00 66.12 93 LYS A N 1
ATOM 772 C CA . LYS A 1 93 ? -44.000 29.578 26.457 1.00 66.12 93 LYS A CA 1
ATOM 773 C C . LYS A 1 93 ? -45.325 30.210 26.017 1.00 66.12 93 LYS A C 1
ATOM 775 O O . LYS A 1 93 ? -45.551 31.368 26.340 1.00 66.12 93 LYS A O 1
ATOM 780 N N . LYS A 1 94 ? -46.205 29.467 25.332 1.00 61.25 94 LYS A N 1
ATOM 781 C CA . LYS A 1 94 ? -47.538 29.962 24.931 1.00 61.25 94 LYS A CA 1
ATOM 782 C C . LYS A 1 94 ? -48.485 30.146 26.119 1.00 61.25 94 LYS A C 1
ATOM 784 O O . LYS A 1 94 ? -49.236 31.108 26.147 1.00 61.25 94 LYS A O 1
ATOM 789 N N . HIS A 1 95 ? -48.392 29.279 27.127 1.00 58.97 95 HIS A N 1
ATOM 790 C CA . HIS A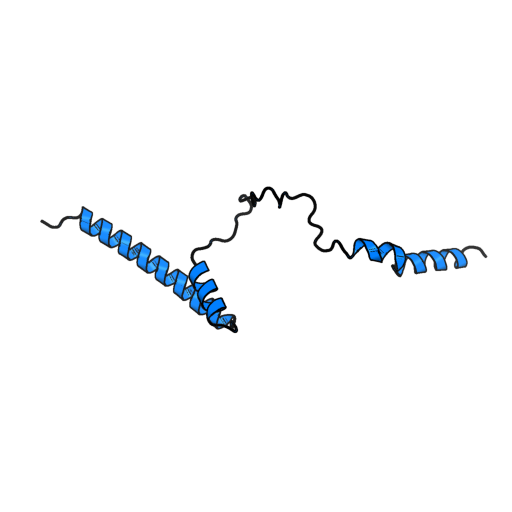 1 95 ? -49.204 29.383 28.344 1.00 58.97 95 HIS A CA 1
ATOM 791 C C . HIS A 1 95 ? -48.845 30.586 29.230 1.00 58.97 95 HIS A C 1
ATOM 793 O O . HIS A 1 95 ? -49.632 30.954 30.091 1.00 58.97 95 HIS A O 1
ATOM 799 N N . PHE A 1 96 ? -47.677 31.201 29.025 1.00 57.91 96 PHE A N 1
ATOM 800 C CA . PHE A 1 96 ? -47.219 32.345 29.817 1.00 57.91 96 PHE A CA 1
ATOM 801 C C . PHE A 1 96 ? -47.610 33.704 29.212 1.00 57.91 96 PHE A C 1
ATOM 803 O O . PHE A 1 96 ? -47.383 34.736 29.832 1.00 57.91 96 PHE A O 1
ATOM 810 N N . THR A 1 97 ? -48.157 33.718 27.992 1.00 59.44 97 THR A N 1
ATOM 811 C CA . THR A 1 97 ? -48.486 34.946 27.247 1.00 59.44 97 THR A CA 1
ATOM 812 C C . THR A 1 97 ? -49.992 35.184 27.084 1.00 59.44 97 THR A C 1
ATOM 814 O O . THR A 1 97 ? -50.371 36.091 26.353 1.00 59.44 97 THR A O 1
ATOM 817 N N . GLU A 1 98 ? -50.842 34.367 27.717 1.00 58.94 98 GLU A N 1
ATOM 818 C CA . GLU A 1 98 ? -52.314 34.410 27.587 1.00 58.94 98 GLU A CA 1
ATOM 819 C C . GLU A 1 98 ? -53.050 34.847 28.880 1.00 58.94 98 GLU A C 1
ATOM 821 O O . GLU A 1 98 ? -54.235 34.565 29.042 1.00 58.94 98 GLU A O 1
ATOM 826 N N . THR A 1 99 ? -52.387 35.577 29.784 1.00 54.38 99 THR A N 1
ATOM 827 C CA . THR A 1 99 ? -53.006 36.301 30.923 1.00 54.38 99 THR A CA 1
ATOM 828 C C . THR A 1 99 ? -52.622 37.763 30.883 1.00 54.38 99 THR A C 1
ATOM 830 O O . THR A 1 99 ? -53.510 38.606 31.129 1.00 54.38 99 THR A O 1
#

Radius of gyration: 28.94 Å; chains: 1; bounding box: 82×46×59 Å